Protein AF-A0AAX0WJH7-F1 (afdb_monomer_lite)

Structure (mmCIF, N/CA/C/O backbone):
data_AF-A0AAX0WJH7-F1
#
_entry.id   AF-A0AAX0WJH7-F1
#
loop_
_atom_site.group_PDB
_atom_site.id
_atom_site.type_symbol
_atom_site.label_atom_id
_atom_sit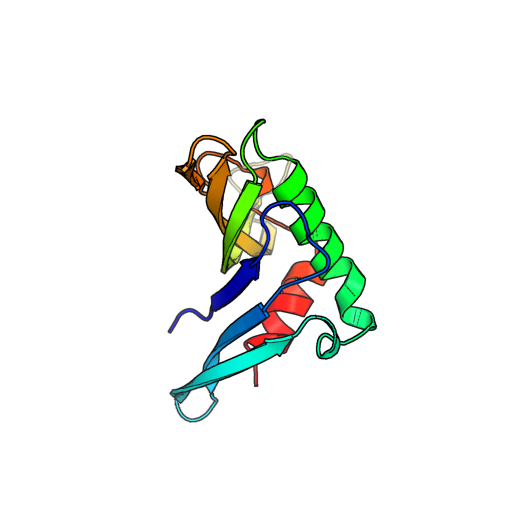e.label_alt_id
_atom_site.label_comp_id
_atom_site.label_asym_id
_atom_site.label_entity_id
_atom_site.label_seq_id
_atom_site.pdbx_PDB_ins_code
_atom_site.Cartn_x
_atom_site.Cartn_y
_atom_site.Cartn_z
_atom_site.occupancy
_atom_site.B_iso_or_equiv
_atom_site.auth_seq_id
_atom_site.auth_comp_id
_atom_site.auth_asym_id
_atom_site.auth_atom_id
_atom_site.pdbx_PDB_model_num
ATOM 1 N N . MET A 1 1 ? -6.486 1.282 -15.810 1.00 57.25 1 MET A N 1
ATOM 2 C CA . MET A 1 1 ? -6.584 1.964 -14.497 1.00 57.25 1 MET A CA 1
ATOM 3 C C . MET A 1 1 ? -5.352 1.580 -13.686 1.00 57.25 1 MET A C 1
ATOM 5 O O . MET A 1 1 ? -4.835 0.499 -13.937 1.00 57.25 1 MET A O 1
ATOM 9 N N . ASN A 1 2 ? -4.849 2.426 -12.784 1.00 83.19 2 ASN A N 1
ATOM 10 C CA . ASN A 1 2 ? -3.771 2.002 -11.881 1.00 83.19 2 ASN A CA 1
ATOM 11 C C . ASN A 1 2 ? -4.403 1.169 -10.764 1.00 83.19 2 ASN A C 1
ATOM 13 O O . ASN A 1 2 ? -5.367 1.628 -10.154 1.00 83.19 2 ASN A O 1
ATOM 17 N N . ALA A 1 3 ? -3.921 -0.057 -10.563 1.00 95.06 3 ALA A N 1
ATOM 18 C CA . ALA A 1 3 ? -4.362 -0.877 -9.446 1.00 95.06 3 ALA A CA 1
ATOM 19 C C . ALA A 1 3 ? -3.849 -0.303 -8.119 1.00 95.06 3 ALA A C 1
ATOM 21 O O . ALA A 1 3 ? -2.847 0.414 -8.092 1.00 95.06 3 ALA A O 1
ATOM 22 N N . GLU A 1 4 ? -4.531 -0.635 -7.032 1.00 96.75 4 GLU A N 1
ATOM 23 C CA . GLU A 1 4 ? -4.253 -0.114 -5.700 1.00 96.75 4 GLU A CA 1
ATOM 24 C C . GLU A 1 4 ? -4.589 -1.168 -4.644 1.00 96.75 4 GLU A C 1
ATOM 26 O O . GLU A 1 4 ? -5.567 -1.910 -4.770 1.00 96.75 4 GLU A O 1
ATOM 31 N N . ILE A 1 5 ? -3.795 -1.212 -3.578 1.00 97.25 5 ILE A N 1
ATOM 32 C CA . ILE A 1 5 ? -4.132 -1.949 -2.362 1.00 97.25 5 ILE A CA 1
ATOM 33 C C . ILE A 1 5 ? -4.335 -0.944 -1.236 1.00 97.25 5 ILE A C 1
ATOM 35 O O . ILE A 1 5 ? -3.469 -0.125 -0.955 1.00 97.25 5 ILE A O 1
ATOM 39 N N . GLN A 1 6 ? -5.470 -1.038 -0.560 1.00 97.50 6 GLN A N 1
ATOM 40 C CA . GLN A 1 6 ? -5.811 -0.217 0.591 1.00 97.50 6 GLN A CA 1
ATOM 41 C C . GLN A 1 6 ? -5.719 -1.063 1.858 1.00 97.50 6 GLN A C 1
ATOM 43 O O . GLN A 1 6 ? -6.401 -2.081 1.956 1.00 97.50 6 GLN A O 1
ATOM 48 N N . ILE A 1 7 ? -4.922 -0.643 2.838 1.00 96.56 7 ILE A N 1
ATOM 49 C CA . ILE A 1 7 ? -4.817 -1.314 4.140 1.00 96.56 7 ILE A CA 1
ATOM 50 C C . ILE A 1 7 ? -5.353 -0.375 5.212 1.00 96.56 7 ILE A C 1
ATOM 52 O O . ILE A 1 7 ? -4.872 0.745 5.360 1.00 96.56 7 ILE A O 1
ATOM 56 N N . GLN A 1 8 ? -6.349 -0.836 5.960 1.00 96.81 8 GLN A N 1
ATOM 57 C CA . GLN A 1 8 ? -6.940 -0.095 7.067 1.00 96.81 8 GLN A CA 1
ATOM 58 C C . GLN A 1 8 ? -6.566 -0.742 8.397 1.00 96.81 8 GLN A C 1
ATOM 60 O O . GLN A 1 8 ? -6.837 -1.928 8.598 1.00 96.81 8 GLN A O 1
ATOM 65 N N . PHE A 1 9 ? -6.030 0.060 9.316 1.00 95.31 9 PHE A N 1
ATOM 66 C CA . PHE A 1 9 ? -5.728 -0.348 10.686 1.00 95.31 9 PHE A CA 1
ATOM 67 C C . PHE A 1 9 ? -6.806 0.215 11.628 1.00 95.31 9 PHE A C 1
ATOM 69 O O . PHE A 1 9 ? -6.792 1.411 11.929 1.00 95.31 9 PHE A O 1
ATOM 76 N N . PRO A 1 10 ? -7.775 -0.601 12.095 1.00 94.50 10 PRO A N 1
ATOM 77 C CA . PRO A 1 10 ? -8.841 -0.137 12.986 1.00 94.50 10 PRO A CA 1
ATOM 78 C C . PRO A 1 10 ? -8.309 0.361 14.335 1.00 94.50 10 PRO A C 1
ATOM 80 O O . PRO A 1 10 ? -8.944 1.201 14.975 1.00 94.50 10 PRO A O 1
ATOM 83 N N . ARG A 1 11 ? -7.146 -0.143 14.758 1.00 92.75 11 ARG A N 1
ATOM 84 C CA . ARG A 1 11 ? -6.413 0.302 15.940 1.00 92.75 11 ARG A CA 1
ATOM 85 C C . ARG A 1 11 ? -4.998 0.712 15.515 1.00 92.75 11 ARG A C 1
ATOM 87 O O . ARG A 1 11 ? -4.147 -0.153 15.324 1.00 92.75 11 ARG A O 1
ATOM 94 N N . PRO A 1 12 ? -4.743 2.014 15.317 1.00 90.12 12 PRO A N 1
ATOM 95 C CA . PRO A 1 12 ? -3.426 2.515 14.930 1.00 90.12 12 PRO A CA 1
ATOM 96 C C . PRO A 1 12 ? -2.336 2.050 15.906 1.00 90.12 12 PRO A C 1
ATOM 98 O O . PRO A 1 12 ? -2.493 2.188 17.118 1.00 90.12 12 PRO 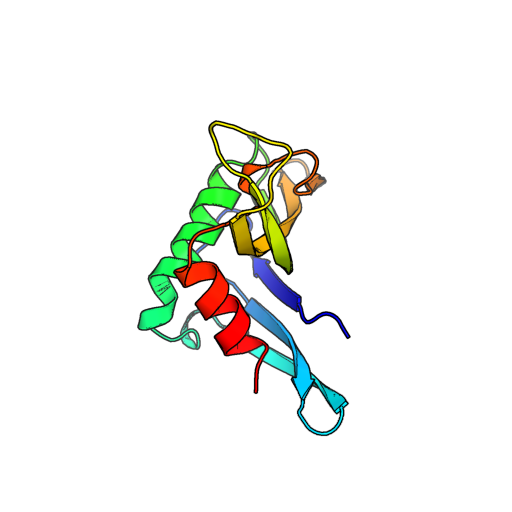A O 1
ATOM 101 N N . GLY A 1 13 ? -1.250 1.484 15.376 1.00 85.88 13 GLY A N 1
ATOM 102 C CA . GLY A 1 13 ? -0.171 0.863 16.155 1.00 85.88 13 GLY A CA 1
ATOM 103 C C . GLY A 1 13 ? -0.373 -0.626 16.480 1.00 85.88 13 GLY A C 1
ATOM 104 O O . GLY A 1 13 ? 0.589 -1.296 16.855 1.00 85.88 13 GLY A O 1
ATOM 105 N N . GLU A 1 14 ? -1.574 -1.182 16.281 1.00 90.19 14 GLU A N 1
ATOM 106 C CA . GLU A 1 14 ? -1.835 -2.626 16.352 1.00 90.19 14 GLU A CA 1
ATOM 107 C C . GLU A 1 14 ? -1.816 -3.245 14.946 1.00 90.19 14 GLU A C 1
ATOM 109 O O . GLU A 1 14 ? -2.844 -3.473 14.316 1.00 90.19 14 GLU A O 1
ATOM 114 N N . TRP A 1 15 ? -0.616 -3.556 14.456 1.00 87.88 15 TRP A N 1
ATOM 115 C CA . TRP A 1 15 ? -0.385 -4.063 13.093 1.00 87.88 15 TRP A CA 1
ATOM 116 C C . TRP A 1 15 ? -0.927 -5.469 12.816 1.00 87.88 15 TRP A C 1
ATOM 118 O O . TRP A 1 15 ? -0.962 -5.899 11.666 1.00 87.88 15 TRP A O 1
ATOM 128 N N . GLY A 1 16 ? -1.308 -6.198 13.868 1.00 86.19 16 GLY A N 1
ATOM 129 C CA . GLY A 1 16 ? -1.928 -7.513 13.745 1.00 86.19 16 GLY A CA 1
ATOM 130 C C . GLY A 1 16 ? -3.335 -7.422 13.160 1.00 86.19 16 GLY A C 1
ATOM 131 O O . GLY A 1 16 ? -3.681 -8.203 12.293 1.00 86.19 16 GLY A O 1
ATOM 132 N N . GLU A 1 17 ? -4.137 -6.436 13.552 1.00 91.06 17 GLU A N 1
ATOM 133 C CA . GLU A 1 17 ? -5.510 -6.317 13.059 1.00 91.06 17 GLU A CA 1
ATOM 134 C C . GLU A 1 17 ? -5.559 -5.340 11.877 1.00 91.06 17 GLU A C 1
ATOM 136 O O . GLU A 1 17 ? -5.297 -4.150 12.039 1.00 91.06 17 GLU A O 1
ATOM 141 N N . PHE A 1 18 ? -5.931 -5.816 10.686 1.00 93.56 18 PHE A N 1
ATOM 142 C CA . PHE A 1 18 ? -6.157 -4.947 9.530 1.00 93.56 18 PHE A CA 1
ATOM 143 C C . PHE A 1 18 ? -7.197 -5.503 8.559 1.00 93.56 18 PHE A C 1
ATOM 145 O O . PHE A 1 18 ? -7.583 -6.674 8.598 1.00 93.56 18 PHE A O 1
ATOM 152 N N . THR A 1 19 ? -7.649 -4.638 7.654 1.00 96.00 19 THR A N 1
ATOM 153 C CA . THR A 1 19 ? -8.379 -5.046 6.454 1.00 96.00 19 THR A CA 1
ATOM 154 C C . THR A 1 19 ? -7.650 -4.579 5.207 1.00 96.00 19 THR A C 1
ATOM 156 O O . THR A 1 19 ? -7.324 -3.401 5.091 1.00 96.00 19 THR A O 1
ATOM 159 N N . LEU A 1 20 ? -7.446 -5.495 4.267 1.00 96.88 20 LEU A N 1
ATOM 160 C CA . LEU A 1 20 ? -6.897 -5.229 2.948 1.00 96.88 20 LEU A CA 1
ATOM 161 C C . LEU A 1 20 ? -8.038 -5.157 1.929 1.00 96.88 20 LEU A C 1
ATOM 163 O O . LEU A 1 20 ? -8.919 -6.012 1.910 1.00 96.88 20 LEU A O 1
ATOM 167 N N . THR A 1 21 ? -8.043 -4.135 1.081 1.00 97.88 21 THR A N 1
ATOM 168 C CA . THR A 1 21 ? -8.942 -4.025 -0.075 1.00 97.88 21 THR A CA 1
ATOM 169 C C . THR A 1 21 ? -8.106 -3.863 -1.334 1.00 97.88 21 THR A C 1
ATOM 171 O O . THR A 1 21 ? -7.350 -2.905 -1.446 1.00 97.88 21 THR A O 1
ATOM 174 N N . ALA A 1 22 ? -8.233 -4.796 -2.270 1.00 97.19 22 ALA A N 1
ATOM 175 C CA . ALA A 1 22 ? -7.575 -4.731 -3.565 1.00 97.19 22 ALA A CA 1
ATOM 176 C C . ALA A 1 22 ? -8.535 -4.128 -4.590 1.00 97.19 22 ALA A C 1
ATOM 178 O O . ALA A 1 22 ? -9.661 -4.603 -4.741 1.00 97.19 22 ALA A O 1
ATOM 179 N N . VAL A 1 23 ? -8.083 -3.094 -5.293 1.00 97.12 23 VAL A N 1
ATOM 180 C CA . VAL A 1 23 ? -8.814 -2.434 -6.373 1.00 97.12 23 VAL A CA 1
ATOM 181 C C . VAL A 1 23 ? -8.003 -2.593 -7.650 1.00 97.12 23 VAL A C 1
ATOM 183 O O . VAL A 1 23 ? -6.883 -2.097 -7.755 1.00 97.12 23 VAL A O 1
ATOM 186 N N . TYR A 1 24 ? -8.551 -3.298 -8.632 1.00 96.12 24 TYR A N 1
ATOM 187 C CA . TYR A 1 24 ? -7.857 -3.582 -9.889 1.00 96.12 24 TYR A CA 1
ATOM 188 C C . TYR A 1 24 ? -8.843 -3.701 -11.048 1.00 96.12 24 TYR A C 1
ATOM 190 O O . TYR A 1 24 ? -10.055 -3.604 -10.866 1.00 96.12 24 TYR A O 1
ATOM 198 N N . GLN A 1 25 ? -8.319 -3.849 -12.258 1.00 94.06 25 GLN A N 1
ATOM 199 C CA . GLN A 1 25 ? -9.104 -4.054 -13.467 1.00 94.06 25 GLN A CA 1
ATOM 200 C C . GLN A 1 25 ? -8.891 -5.499 -13.928 1.00 94.06 25 GLN A C 1
ATOM 202 O O . GLN A 1 25 ? -7.739 -5.906 -14.057 1.00 94.06 25 GLN A O 1
ATOM 207 N N . ASP A 1 26 ? -9.965 -6.263 -14.129 1.00 92.94 26 ASP A N 1
ATOM 208 C CA . ASP A 1 26 ? -9.865 -7.638 -14.635 1.00 92.94 26 ASP A CA 1
ATOM 209 C C . ASP A 1 26 ? -9.571 -7.682 -16.146 1.00 92.94 26 ASP A C 1
ATOM 211 O O . ASP A 1 26 ? -9.520 -6.646 -16.820 1.00 92.94 26 ASP A O 1
ATOM 215 N N . GLU A 1 27 ? -9.368 -8.888 -16.686 1.00 90.56 27 GLU A N 1
ATOM 216 C CA . GLU A 1 27 ? -9.063 -9.112 -18.108 1.00 90.56 27 GLU A CA 1
ATOM 217 C C . GLU A 1 27 ? -10.131 -8.547 -19.065 1.00 90.56 27 GLU A C 1
ATOM 219 O O . GLU A 1 27 ? -9.814 -8.153 -20.189 1.00 90.56 27 GLU A O 1
ATOM 224 N N . GLU A 1 28 ? -11.390 -8.470 -18.625 1.00 92.31 28 GLU A N 1
ATOM 225 C CA . GLU A 1 28 ? -12.505 -7.904 -19.397 1.00 92.31 28 GLU A CA 1
ATOM 226 C C . GLU A 1 28 ? -12.589 -6.374 -19.280 1.00 92.31 28 GLU A C 1
ATOM 228 O O . GLU A 1 28 ? -13.363 -5.716 -19.982 1.00 92.31 28 GLU A O 1
ATOM 233 N N . GLY A 1 29 ? -11.759 -5.782 -18.425 1.00 90.75 29 GLY A N 1
ATOM 234 C CA . GLY A 1 29 ? -11.666 -4.351 -18.239 1.00 90.75 29 GLY A CA 1
ATOM 235 C C . GLY A 1 29 ? -12.579 -3.797 -17.143 1.00 90.75 29 GLY A C 1
ATOM 236 O O . GLY A 1 29 ? -12.672 -2.571 -17.034 1.00 90.75 29 GLY A O 1
ATOM 237 N N . TYR A 1 30 ? -13.225 -4.636 -16.330 1.00 93.19 30 TYR A N 1
ATOM 238 C CA . TYR A 1 30 ? -14.083 -4.199 -15.230 1.00 93.19 30 TYR A CA 1
ATOM 239 C C . TYR A 1 30 ? -13.284 -3.943 -13.956 1.00 93.19 30 TYR A C 1
ATOM 241 O O . TYR A 1 30 ? -12.374 -4.690 -13.603 1.00 93.19 30 TYR A O 1
ATOM 249 N N . THR A 1 31 ? -13.654 -2.892 -13.221 1.00 95.25 31 THR A N 1
ATOM 250 C CA . THR A 1 31 ? -13.095 -2.650 -11.889 1.00 95.25 31 THR A CA 1
ATOM 251 C C . THR A 1 31 ? -13.593 -3.713 -10.913 1.00 95.25 31 THR A C 1
ATOM 253 O O . THR A 1 31 ? -14.798 -3.855 -10.692 1.00 95.25 31 THR A O 1
ATOM 256 N N . ARG A 1 32 ? -12.654 -4.424 -10.297 1.00 96.44 32 ARG A N 1
ATOM 257 C CA . ARG A 1 32 ? -12.868 -5.377 -9.213 1.00 96.44 32 ARG A CA 1
ATOM 258 C C . ARG A 1 32 ? -12.458 -4.773 -7.881 1.00 96.44 32 ARG A C 1
ATOM 260 O O . ARG A 1 32 ? -11.552 -3.944 -7.814 1.00 96.44 32 ARG A O 1
ATOM 267 N N . ILE A 1 33 ? -13.169 -5.192 -6.839 1.00 97.06 33 ILE A N 1
ATOM 268 C CA . ILE A 1 33 ? -12.905 -4.824 -5.452 1.00 97.06 33 ILE A CA 1
ATOM 269 C C . ILE A 1 33 ? -12.998 -6.104 -4.629 1.00 97.06 33 ILE A C 1
ATOM 271 O O . ILE A 1 33 ? -14.099 -6.612 -4.416 1.00 97.06 33 ILE A O 1
ATOM 275 N N . ASP A 1 34 ? -11.854 -6.591 -4.163 1.00 97.19 34 ASP A N 1
ATOM 276 C CA . ASP A 1 34 ? -11.767 -7.746 -3.269 1.00 97.19 34 ASP A CA 1
ATOM 277 C C . ASP A 1 34 ? -11.324 -7.283 -1.879 1.00 97.19 34 ASP A C 1
ATOM 279 O O . ASP A 1 34 ? -10.521 -6.357 -1.754 1.00 97.19 34 ASP A O 1
ATOM 283 N N . ARG A 1 35 ? -11.850 -7.905 -0.820 1.00 97.00 35 ARG A N 1
ATOM 284 C CA . ARG A 1 35 ? -11.580 -7.518 0.571 1.00 97.00 35 ARG A CA 1
ATOM 285 C C . ARG A 1 35 ? -11.150 -8.734 1.382 1.00 97.00 35 ARG A C 1
ATOM 287 O O . ARG A 1 35 ? -11.791 -9.773 1.290 1.00 97.00 35 ARG A O 1
ATOM 294 N N . TYR A 1 36 ? -10.101 -8.560 2.179 1.00 95.31 36 TYR A N 1
ATOM 295 C CA . TYR A 1 36 ? -9.447 -9.607 2.956 1.00 95.31 36 TYR A CA 1
ATOM 296 C C . TYR A 1 36 ? -9.170 -9.109 4.375 1.00 95.31 36 TYR A C 1
ATOM 298 O O . TYR A 1 36 ? -8.719 -7.981 4.584 1.00 95.31 36 TYR A O 1
ATOM 306 N N . THR A 1 37 ? -9.425 -9.952 5.359 1.00 93.69 37 THR A N 1
ATOM 307 C CA . THR A 1 37 ? -8.945 -9.813 6.736 1.00 93.69 37 THR A CA 1
ATOM 308 C C . THR A 1 37 ? -7.525 -10.369 6.863 1.00 93.69 37 THR A C 1
ATOM 310 O O . THR A 1 37 ? -7.042 -11.054 5.961 1.00 93.69 37 THR A O 1
ATOM 313 N N . GLN A 1 38 ? -6.844 -10.091 7.980 1.00 87.75 38 GLN A N 1
ATOM 314 C CA . GLN A 1 38 ? -5.507 -10.636 8.261 1.00 87.75 38 GLN A CA 1
ATOM 315 C C . GLN A 1 38 ? -5.448 -12.166 8.086 1.00 87.75 38 GLN A C 1
ATOM 317 O O . GLN A 1 38 ? -4.513 -12.672 7.469 1.00 87.75 38 GLN A O 1
ATOM 322 N N . ASP A 1 39 ? -6.452 -12.887 8.591 1.00 90.75 39 ASP A N 1
ATOM 323 C CA . ASP A 1 39 ? -6.513 -14.355 8.550 1.00 90.75 39 ASP A CA 1
ATOM 324 C C . ASP A 1 39 ? -6.702 -14.916 7.129 1.00 90.75 39 ASP A C 1
ATOM 326 O O . ASP A 1 39 ? -6.458 -16.097 6.882 1.00 90.75 39 ASP A O 1
ATOM 330 N N . GLU A 1 40 ? -7.135 -14.077 6.185 1.00 93.12 40 GLU A N 1
ATOM 331 C CA . GLU A 1 40 ? -7.328 -14.435 4.776 1.00 93.12 40 GLU A CA 1
ATOM 332 C C . GLU A 1 40 ? -6.079 -14.164 3.925 1.00 93.12 40 GLU A C 1
ATOM 334 O O . GLU A 1 40 ? -6.047 -14.530 2.748 1.00 93.12 40 GLU A O 1
ATOM 339 N N . ILE A 1 41 ? -5.038 -13.548 4.499 1.00 90.31 41 ILE A N 1
ATOM 340 C CA . ILE A 1 41 ? -3.766 -13.333 3.809 1.00 90.31 41 ILE A CA 1
ATOM 341 C C . ILE A 1 41 ? -2.973 -14.650 3.787 1.00 90.31 41 ILE A C 1
ATOM 343 O O . ILE A 1 41 ? -2.725 -15.236 4.844 1.00 90.31 41 ILE A O 1
ATOM 347 N N . PRO A 1 42 ? -2.539 -15.132 2.607 1.00 88.56 42 PRO A N 1
ATOM 348 C CA . PRO A 1 42 ? -1.772 -16.369 2.510 1.00 88.56 42 PRO A CA 1
ATOM 349 C C . PRO A 1 42 ? -0.484 -16.340 3.351 1.00 88.56 42 PRO A C 1
ATOM 351 O O . PRO A 1 42 ? 0.206 -15.327 3.436 1.00 88.56 42 PRO A O 1
ATOM 354 N N . ALA A 1 43 ? -0.127 -17.465 3.976 1.00 85.94 43 ALA A N 1
ATOM 355 C CA . ALA A 1 43 ? 1.008 -17.517 4.905 1.00 85.94 43 ALA A CA 1
ATOM 356 C C . ALA A 1 43 ? 2.360 -17.184 4.241 1.00 85.94 43 ALA A C 1
ATOM 358 O O . ALA A 1 43 ? 3.238 -16.595 4.875 1.00 85.94 43 ALA A O 1
ATOM 359 N N . ASP A 1 44 ? 2.521 -17.521 2.964 1.00 85.94 44 ASP A N 1
ATOM 360 C CA . ASP A 1 44 ? 3.678 -17.183 2.128 1.00 85.94 44 ASP A CA 1
ATOM 361 C C . ASP A 1 44 ? 3.791 -15.678 1.832 1.00 85.94 44 ASP A C 1
ATOM 363 O O . ASP A 1 44 ? 4.871 -15.202 1.497 1.00 85.94 44 ASP A O 1
ATOM 367 N N . GLN A 1 45 ? 2.711 -14.923 2.033 1.00 82.31 45 GLN A N 1
ATOM 368 C CA . GLN A 1 45 ? 2.644 -13.471 1.868 1.00 82.31 45 GLN A CA 1
ATOM 369 C C . GLN A 1 45 ? 2.966 -12.703 3.168 1.00 82.31 45 GLN A C 1
ATOM 371 O O . GLN A 1 45 ? 3.068 -11.475 3.166 1.00 82.31 45 GLN A O 1
ATOM 376 N N . THR A 1 46 ? 3.197 -13.409 4.283 1.00 80.38 46 THR A N 1
ATOM 377 C CA . THR A 1 46 ? 3.563 -12.808 5.582 1.00 80.38 46 THR A CA 1
ATOM 378 C C . THR A 1 46 ? 4.828 -11.935 5.529 1.00 80.38 46 THR A C 1
ATOM 380 O O . THR A 1 46 ? 4.799 -10.846 6.106 1.00 80.38 46 THR A O 1
ATOM 383 N N . PRO A 1 47 ? 5.931 -12.335 4.853 1.00 81.94 47 PRO A N 1
ATOM 384 C CA . PRO A 1 47 ? 7.140 -11.508 4.783 1.00 81.94 47 PRO A CA 1
ATOM 385 C C . PRO A 1 47 ? 6.900 -10.140 4.134 1.00 81.94 47 PRO A C 1
ATOM 387 O O . PRO A 1 47 ? 7.413 -9.131 4.610 1.00 81.94 47 PRO A O 1
ATOM 390 N N . ALA A 1 48 ? 6.056 -10.082 3.101 1.00 85.94 48 ALA A N 1
ATOM 391 C CA . ALA A 1 48 ? 5.703 -8.825 2.449 1.00 85.94 48 ALA A CA 1
ATOM 392 C C . ALA A 1 48 ? 4.943 -7.883 3.395 1.00 85.94 48 ALA A C 1
ATOM 394 O O . ALA A 1 48 ? 5.235 -6.690 3.459 1.00 85.94 48 ALA A O 1
ATOM 395 N N . MET A 1 49 ? 4.022 -8.425 4.201 1.00 85.75 49 MET A N 1
ATOM 396 C CA . MET A 1 49 ? 3.331 -7.642 5.229 1.00 85.75 49 MET A CA 1
ATOM 397 C C . MET A 1 49 ? 4.302 -7.124 6.301 1.00 85.75 49 MET A C 1
ATOM 399 O O . MET A 1 49 ? 4.162 -5.995 6.764 1.00 85.75 49 MET A O 1
ATOM 403 N N . GLN A 1 50 ? 5.327 -7.903 6.665 1.00 85.50 50 GLN A N 1
ATOM 404 C CA . GLN A 1 50 ? 6.367 -7.443 7.591 1.00 85.50 50 GLN A CA 1
ATOM 405 C C . GLN A 1 50 ? 7.169 -6.264 7.030 1.00 85.50 50 GLN A C 1
ATOM 407 O O . GLN A 1 50 ? 7.453 -5.334 7.783 1.00 85.50 50 GLN A O 1
ATOM 412 N N . ALA A 1 51 ? 7.497 -6.265 5.733 1.00 86.25 51 ALA A N 1
ATOM 413 C CA . ALA A 1 51 ? 8.188 -5.147 5.089 1.00 86.25 51 ALA A CA 1
ATOM 414 C C . ALA A 1 51 ? 7.347 -3.859 5.127 1.00 86.25 51 ALA A C 1
ATOM 416 O O . ALA A 1 51 ? 7.857 -2.798 5.488 1.00 86.25 51 ALA A O 1
ATOM 417 N N . VAL A 1 52 ? 6.040 -3.964 4.852 1.00 86.00 52 VAL A N 1
ATOM 418 C CA . VAL A 1 52 ? 5.102 -2.837 4.986 1.00 86.00 52 VAL A CA 1
ATOM 419 C C . VAL A 1 52 ? 5.075 -2.331 6.428 1.00 86.00 52 VAL A C 1
ATOM 421 O O . VAL A 1 52 ? 5.274 -1.143 6.663 1.00 86.00 52 VAL A O 1
ATOM 424 N N . VAL A 1 53 ? 4.896 -3.216 7.414 1.00 87.12 53 VAL A N 1
ATOM 425 C CA . VAL A 1 53 ? 4.876 -2.829 8.835 1.00 87.12 53 VAL A CA 1
ATOM 426 C C . VAL A 1 53 ? 6.192 -2.177 9.263 1.00 87.12 53 VAL A C 1
ATOM 428 O O . VAL A 1 53 ? 6.163 -1.185 9.985 1.00 87.12 53 VAL A O 1
ATOM 431 N N . ALA A 1 54 ? 7.340 -2.674 8.799 1.00 88.81 54 ALA A N 1
ATOM 432 C CA . ALA A 1 54 ? 8.639 -2.081 9.101 1.00 88.81 54 ALA A CA 1
ATOM 433 C C . ALA A 1 54 ? 8.749 -0.636 8.587 1.00 88.81 54 ALA A C 1
ATOM 435 O O . ALA A 1 54 ? 9.209 0.233 9.329 1.00 88.81 54 ALA A O 1
ATOM 436 N N . ALA A 1 55 ? 8.267 -0.363 7.368 1.00 88.25 55 ALA A N 1
ATOM 437 C CA . ALA A 1 55 ? 8.197 0.996 6.835 1.00 88.25 55 ALA A CA 1
ATOM 438 C C . ALA A 1 55 ? 7.272 1.888 7.686 1.00 88.25 55 ALA A C 1
ATOM 440 O O . ALA A 1 55 ? 7.644 3.006 8.035 1.00 88.25 55 ALA A O 1
ATOM 441 N N . LEU A 1 56 ? 6.102 1.381 8.097 1.00 89.88 56 LEU A N 1
ATOM 442 C CA . LEU A 1 56 ? 5.145 2.134 8.921 1.00 89.88 56 LEU A CA 1
ATOM 443 C C . LEU A 1 56 ? 5.660 2.420 10.339 1.00 89.88 56 LEU A C 1
ATOM 445 O O . LEU A 1 56 ? 5.411 3.501 10.865 1.00 89.88 56 LEU A O 1
ATOM 449 N N . VAL A 1 57 ? 6.401 1.495 10.956 1.00 86.25 57 VAL A N 1
ATOM 450 C CA . VAL A 1 57 ? 7.042 1.705 12.270 1.00 86.25 57 VAL A CA 1
ATOM 451 C C . VAL A 1 57 ? 8.134 2.781 12.201 1.00 86.25 57 VAL A C 1
ATOM 453 O O . VAL A 1 57 ? 8.408 3.434 13.204 1.00 86.25 57 VAL A O 1
ATOM 456 N N . GLY A 1 58 ? 8.724 3.007 11.023 1.00 82.25 58 GLY A N 1
ATOM 457 C CA . GLY A 1 58 ? 9.672 4.094 10.769 1.00 82.25 58 GLY A CA 1
ATOM 458 C C . GLY A 1 58 ? 9.051 5.497 10.727 1.00 82.25 58 GLY A C 1
ATOM 459 O O . GLY A 1 58 ? 9.795 6.476 10.653 1.00 82.25 58 GLY A O 1
ATOM 460 N N . LEU A 1 59 ? 7.716 5.625 10.796 1.00 84.81 59 LEU A N 1
ATOM 461 C CA . LEU A 1 59 ? 7.042 6.922 10.895 1.00 84.81 59 LEU A CA 1
ATOM 462 C C . LEU A 1 59 ? 7.599 7.744 12.064 1.00 84.81 59 LEU A C 1
ATOM 464 O O . LEU A 1 59 ? 7.839 7.235 13.157 1.00 84.81 59 LEU A O 1
ATOM 468 N N . ALA A 1 60 ? 7.755 9.053 11.850 1.00 78.88 60 ALA A N 1
ATOM 469 C CA . ALA A 1 60 ? 8.189 9.956 12.910 1.00 78.88 60 ALA A CA 1
ATOM 470 C C . ALA A 1 60 ? 7.249 9.849 14.123 1.00 78.88 60 ALA A C 1
ATOM 472 O O . ALA A 1 60 ? 6.033 9.995 13.987 1.00 78.88 60 ALA A O 1
ATOM 473 N N . GLU A 1 61 ? 7.791 9.648 15.323 1.00 80.00 61 GLU A N 1
ATOM 474 C CA . GLU A 1 61 ? 6.978 9.680 16.539 1.00 80.00 61 GLU A CA 1
ATOM 475 C C . GLU A 1 61 ? 6.275 11.049 16.676 1.00 80.00 61 GLU A C 1
ATOM 477 O O . GLU A 1 61 ? 6.874 12.088 16.364 1.00 80.00 61 GLU A O 1
ATOM 482 N N . PRO A 1 62 ? 5.007 11.107 17.131 1.00 89.06 62 PRO A N 1
ATOM 483 C CA . PRO A 1 62 ? 4.166 10.024 17.659 1.00 89.06 62 PRO A CA 1
ATOM 484 C C . PRO A 1 62 ? 3.122 9.488 16.647 1.00 89.06 62 PRO A C 1
ATOM 486 O O . PRO A 1 62 ? 1.991 9.188 17.031 1.00 89.06 62 PRO A O 1
ATOM 489 N N . TRP A 1 63 ? 3.429 9.448 15.348 1.00 94.56 63 TRP A N 1
ATOM 490 C CA . TRP A 1 63 ? 2.445 9.116 14.309 1.00 94.56 63 TRP A CA 1
ATOM 491 C C . TRP A 1 63 ? 2.270 7.602 14.115 1.00 94.56 63 TRP A C 1
ATOM 493 O O . TRP A 1 63 ? 3.246 6.869 14.019 1.00 94.56 63 TRP A O 1
ATOM 503 N N . GLN A 1 64 ? 1.017 7.145 14.020 1.00 94.75 64 GLN A N 1
ATOM 504 C CA . GLN A 1 64 ? 0.633 5.747 13.782 1.00 94.75 64 GLN A CA 1
ATOM 505 C C . GLN A 1 64 ? -0.300 5.658 12.574 1.00 94.75 64 GLN A C 1
ATOM 507 O O . GLN A 1 64 ? -1.300 6.376 12.518 1.00 94.75 64 GLN A O 1
ATOM 512 N N . ALA A 1 65 ? 0.003 4.791 11.607 1.00 95.81 65 ALA A N 1
ATOM 513 C CA . ALA A 1 65 ? -0.806 4.656 10.398 1.00 95.81 65 ALA A CA 1
ATOM 514 C C . ALA A 1 65 ? -2.235 4.175 10.712 1.00 95.81 65 ALA A C 1
ATOM 516 O O . ALA A 1 65 ? -2.439 3.226 11.468 1.00 95.81 65 ALA A O 1
ATOM 517 N N . SER A 1 66 ? -3.224 4.838 10.115 1.00 96.00 66 SER A N 1
ATOM 518 C CA . SER A 1 66 ? -4.643 4.461 10.152 1.00 96.00 66 SER A CA 1
ATOM 519 C C . SER A 1 66 ? -5.105 3.875 8.819 1.00 96.00 66 SER A C 1
ATOM 521 O O . SER A 1 66 ? -5.943 2.972 8.793 1.00 96.00 66 SER A O 1
ATOM 523 N N . GLN A 1 67 ? -4.552 4.376 7.714 1.00 97.31 67 GLN A N 1
ATOM 524 C CA . GLN A 1 67 ? -4.889 3.967 6.359 1.00 97.31 67 GLN A CA 1
ATOM 525 C C . GLN A 1 67 ? -3.649 4.071 5.470 1.00 97.31 67 GLN A C 1
ATOM 527 O O . GLN A 1 67 ? -2.922 5.061 5.518 1.00 97.31 67 GLN A O 1
ATOM 532 N N . VAL A 1 68 ? -3.429 3.055 4.643 1.00 97.62 68 VAL A N 1
ATOM 533 C CA . VAL A 1 68 ? -2.344 2.995 3.663 1.00 97.62 68 VAL A CA 1
ATOM 534 C C . VAL A 1 68 ? -2.944 2.741 2.289 1.00 97.62 68 VAL A C 1
ATOM 536 O O . VAL A 1 68 ? -3.850 1.916 2.157 1.00 97.62 68 VAL A O 1
ATOM 539 N N . TRP A 1 69 ? -2.428 3.432 1.280 1.00 98.00 69 TRP A N 1
ATOM 540 C CA . TRP A 1 69 ? -2.667 3.159 -0.130 1.00 98.00 69 TRP A CA 1
ATOM 541 C C . TRP A 1 69 ? -1.336 2.768 -0.756 1.00 98.00 69 TRP A C 1
ATOM 543 O O . TRP A 1 69 ? -0.392 3.553 -0.775 1.00 98.00 69 TRP A O 1
ATOM 553 N N . ALA A 1 70 ? -1.254 1.533 -1.225 1.00 97.12 70 ALA A N 1
ATOM 554 C CA . ALA A 1 70 ? -0.113 1.013 -1.946 1.00 97.12 70 ALA A CA 1
ATOM 555 C C . ALA A 1 70 ? -0.410 1.044 -3.443 1.00 97.12 70 ALA A C 1
ATOM 557 O O . ALA A 1 70 ? -1.500 0.654 -3.874 1.00 97.12 70 ALA A O 1
ATOM 558 N N . HIS A 1 71 ? 0.571 1.456 -4.236 1.00 95.88 71 HIS A N 1
ATOM 559 C CA . HIS A 1 71 ? 0.492 1.452 -5.690 1.00 95.88 71 HIS A CA 1
ATOM 560 C C . HIS A 1 71 ? 1.820 1.011 -6.310 1.00 95.88 71 HIS A C 1
ATOM 562 O O . HIS A 1 71 ? 2.899 1.285 -5.782 1.00 95.88 71 HIS A O 1
ATOM 568 N N . LEU A 1 72 ? 1.744 0.331 -7.455 1.00 95.06 72 LEU A N 1
ATOM 569 C CA . LEU A 1 72 ? 2.932 -0.088 -8.193 1.00 95.06 72 LEU A CA 1
ATOM 570 C C . LEU A 1 72 ? 3.540 1.105 -8.938 1.00 95.06 72 LEU A C 1
ATOM 572 O O . LEU A 1 72 ? 2.831 1.860 -9.610 1.00 95.06 72 LEU A O 1
ATOM 576 N N . MET A 1 73 ? 4.858 1.243 -8.871 1.00 93.75 73 MET A N 1
ATOM 577 C CA . MET A 1 73 ? 5.628 2.141 -9.723 1.00 93.75 73 MET A CA 1
ATOM 578 C C . MET A 1 73 ? 6.782 1.388 -10.379 1.00 93.75 73 MET A C 1
ATOM 580 O O . MET A 1 73 ? 7.256 0.387 -9.857 1.00 93.75 73 MET A O 1
ATOM 584 N N . THR A 1 74 ? 7.247 1.878 -11.526 1.00 93.88 74 THR A N 1
ATOM 585 C CA . THR A 1 74 ? 8.416 1.312 -12.207 1.00 93.88 74 THR A CA 1
ATOM 586 C C . THR A 1 74 ? 9.536 2.345 -12.208 1.00 93.88 74 THR A C 1
ATOM 588 O O . THR A 1 74 ? 9.448 3.371 -12.890 1.00 93.88 74 THR A O 1
ATOM 591 N N . ALA A 1 75 ? 10.604 2.067 -11.467 1.00 92.25 75 ALA A N 1
ATOM 592 C CA . ALA A 1 75 ? 11.813 2.872 -11.454 1.00 92.25 75 ALA A CA 1
ATOM 593 C C . ALA A 1 75 ? 12.754 2.468 -12.596 1.00 92.25 75 ALA A C 1
ATOM 595 O O . ALA A 1 75 ? 12.874 1.296 -12.966 1.00 92.25 75 ALA A O 1
ATOM 596 N N . THR A 1 76 ? 13.451 3.454 -13.162 1.00 94.25 76 THR A N 1
ATOM 597 C CA . THR A 1 76 ? 14.570 3.200 -14.079 1.00 94.25 76 THR A CA 1
ATOM 598 C C . THR A 1 76 ? 15.832 3.003 -13.254 1.00 94.25 76 THR A C 1
ATOM 600 O O . THR A 1 76 ? 16.153 3.839 -12.413 1.00 94.25 76 THR A O 1
ATOM 603 N N . VAL A 1 77 ? 16.544 1.908 -13.500 1.00 92.94 77 VAL A N 1
ATOM 604 C CA . VAL A 1 77 ? 17.828 1.618 -12.858 1.00 92.94 77 VAL A CA 1
ATOM 605 C C . VAL A 1 77 ? 18.931 2.192 -13.736 1.00 92.94 77 VAL A C 1
ATOM 607 O O . VAL A 1 77 ? 18.967 1.910 -14.936 1.00 92.94 77 VAL A O 1
ATOM 610 N N . TYR A 1 78 ? 19.815 2.990 -13.147 1.00 92.94 78 TYR A N 1
ATOM 611 C CA . TYR A 1 78 ? 20.957 3.598 -13.826 1.00 92.94 78 TYR A CA 1
ATOM 612 C C . TYR A 1 78 ? 22.251 2.888 -13.448 1.00 92.94 78 TYR A C 1
ATOM 614 O O . TYR A 1 78 ? 22.334 2.253 -12.397 1.00 92.94 78 TYR A O 1
ATOM 622 N N . ASN A 1 79 ? 23.245 2.968 -14.329 1.00 92.19 79 ASN A N 1
ATOM 623 C CA . ASN A 1 79 ? 24.582 2.485 -14.026 1.00 92.19 79 ASN A CA 1
ATOM 624 C C . ASN A 1 79 ? 25.165 3.288 -12.849 1.00 92.19 79 ASN A C 1
ATOM 626 O O . ASN A 1 79 ? 25.082 4.515 -12.843 1.00 92.19 79 ASN A O 1
ATOM 630 N N . GLU A 1 80 ? 25.751 2.609 -11.862 1.00 89.75 80 GLU A N 1
ATOM 631 C CA . GLU A 1 80 ? 26.358 3.270 -10.698 1.00 89.75 80 GLU A CA 1
ATOM 632 C C . GLU A 1 80 ? 27.561 4.149 -11.085 1.00 89.75 80 GLU A C 1
ATOM 634 O O . GLU A 1 80 ? 27.756 5.215 -10.501 1.00 89.75 80 GLU A O 1
ATOM 639 N N . ASP A 1 81 ? 28.324 3.742 -12.105 1.00 94.69 81 ASP A N 1
ATOM 640 C CA . ASP A 1 81 ? 29.479 4.476 -12.635 1.00 94.69 81 ASP A CA 1
ATOM 641 C C . ASP A 1 81 ? 29.079 5.572 -13.645 1.00 94.69 81 ASP A C 1
ATOM 643 O O . ASP A 1 81 ? 29.852 6.500 -13.894 1.00 94.69 81 ASP A O 1
ATOM 647 N N . ASP A 1 82 ? 27.879 5.484 -14.233 1.00 92.81 82 ASP A N 1
ATOM 648 C CA . ASP A 1 82 ? 27.331 6.472 -15.171 1.00 92.81 82 ASP A CA 1
ATOM 649 C C . ASP A 1 82 ? 25.816 6.687 -14.955 1.00 92.81 82 ASP A C 1
ATOM 651 O O . ASP A 1 82 ? 24.988 6.004 -15.575 1.00 92.81 82 ASP A O 1
ATOM 655 N N . PRO A 1 83 ? 25.422 7.678 -14.129 1.00 89.12 83 PRO A N 1
ATOM 656 C CA . PRO A 1 83 ? 24.030 7.898 -13.740 1.00 89.12 83 PRO A CA 1
ATOM 657 C C . PRO A 1 83 ? 23.137 8.406 -14.883 1.00 89.12 83 PRO A C 1
ATOM 659 O O . PRO A 1 83 ? 21.938 8.588 -14.682 1.00 89.12 83 PRO A O 1
ATOM 662 N N . TYR A 1 84 ? 23.685 8.647 -16.079 1.00 92.94 84 TYR A N 1
ATOM 663 C CA . TYR A 1 84 ? 22.911 9.016 -17.267 1.00 92.94 84 TYR A CA 1
ATOM 664 C C . TYR A 1 84 ? 22.608 7.824 -18.181 1.00 92.94 84 TYR A C 1
ATOM 666 O O . TYR A 1 84 ? 21.795 7.954 -19.098 1.00 92.94 84 TYR A O 1
ATOM 674 N N . THR A 1 85 ? 23.213 6.660 -17.927 1.00 95.06 85 THR A N 1
ATOM 675 C CA . THR A 1 85 ? 23.002 5.447 -18.719 1.00 95.06 85 THR A CA 1
ATOM 676 C C . THR A 1 85 ? 22.017 4.511 -18.009 1.00 95.06 85 THR A C 1
ATOM 678 O O . THR A 1 85 ? 22.371 3.899 -16.998 1.00 95.06 85 THR A O 1
ATOM 681 N N . PRO A 1 86 ? 20.774 4.360 -18.510 1.00 94.38 86 PRO A N 1
ATOM 682 C CA . PRO A 1 86 ? 19.823 3.407 -17.952 1.00 94.38 86 PRO A CA 1
ATOM 683 C C . PRO A 1 86 ? 20.256 1.972 -18.278 1.00 94.38 86 PRO A C 1
ATOM 685 O O . PRO A 1 86 ? 20.529 1.639 -19.431 1.00 94.38 86 PRO A O 1
ATOM 688 N N . ILE A 1 87 ? 20.279 1.110 -17.264 1.00 95.88 87 ILE A N 1
ATOM 689 C CA . ILE A 1 87 ? 20.666 -0.306 -17.375 1.00 95.88 87 ILE A CA 1
ATOM 690 C C . ILE A 1 87 ? 19.500 -1.267 -17.136 1.00 95.88 87 ILE A C 1
ATOM 692 O O . ILE A 1 87 ? 19.627 -2.462 -17.390 1.00 95.88 87 ILE A O 1
ATOM 696 N N . GLY A 1 88 ? 18.350 -0.768 -16.679 1.00 94.38 88 GLY A N 1
ATOM 697 C CA . GLY A 1 88 ? 17.188 -1.614 -16.453 1.00 94.38 88 GLY A CA 1
ATOM 698 C C . GLY A 1 88 ? 15.974 -0.876 -15.912 1.00 94.38 88 GLY A C 1
ATOM 699 O O . GLY A 1 88 ? 15.928 0.354 -15.846 1.00 94.38 88 GLY A O 1
ATOM 700 N N . ARG A 1 89 ? 14.974 -1.663 -15.524 1.00 94.12 89 ARG A N 1
ATOM 701 C CA . ARG A 1 89 ? 13.780 -1.215 -14.812 1.00 94.12 89 ARG A CA 1
ATOM 702 C C . ARG A 1 89 ? 13.518 -2.156 -13.647 1.00 94.12 89 ARG A C 1
ATOM 704 O O . ARG A 1 89 ? 13.750 -3.356 -13.788 1.00 94.12 89 ARG A O 1
ATOM 711 N N . LYS A 1 90 ? 13.026 -1.613 -12.540 1.00 94.12 90 LYS A N 1
ATOM 712 C CA . LYS A 1 90 ? 12.524 -2.386 -11.404 1.00 94.12 90 LYS A CA 1
ATOM 713 C C . LYS A 1 90 ? 11.143 -1.885 -11.018 1.00 94.12 90 LYS A C 1
ATOM 715 O O . LYS A 1 90 ? 10.893 -0.683 -11.081 1.00 94.12 90 LYS A O 1
ATOM 720 N N . ASP A 1 91 ? 10.262 -2.810 -10.672 1.00 95.25 91 ASP A N 1
ATOM 721 C CA . ASP A 1 91 ? 8.991 -2.459 -10.053 1.00 95.25 91 ASP A CA 1
ATOM 722 C C . ASP A 1 91 ? 9.211 -2.270 -8.552 1.00 95.25 91 ASP A C 1
ATOM 724 O O . ASP A 1 91 ? 10.013 -2.979 -7.948 1.00 95.25 91 ASP A O 1
ATOM 728 N N . GLU A 1 92 ? 8.500 -1.314 -7.973 1.00 95.81 92 GLU A N 1
ATOM 729 C CA . GLU A 1 92 ? 8.538 -0.960 -6.557 1.00 95.81 92 GLU A CA 1
ATOM 730 C C . GLU A 1 92 ? 7.109 -0.677 -6.087 1.00 95.81 92 GLU A C 1
ATOM 732 O O . GLU A 1 92 ? 6.232 -0.319 -6.884 1.00 95.81 92 GLU A O 1
ATOM 737 N N . VAL A 1 93 ? 6.871 -0.823 -4.788 1.00 95.94 93 VAL A N 1
ATOM 738 C CA . VAL A 1 93 ? 5.596 -0.465 -4.162 1.00 95.94 93 VAL A CA 1
ATOM 739 C C . VAL A 1 93 ? 5.768 0.860 -3.442 1.00 95.94 93 VAL A C 1
ATOM 741 O O . VAL A 1 93 ? 6.576 0.973 -2.527 1.00 95.94 93 VAL A O 1
ATOM 744 N N . ALA A 1 94 ? 4.991 1.858 -3.840 1.00 96.50 94 ALA A N 1
ATOM 745 C CA . ALA A 1 94 ? 4.950 3.148 -3.175 1.00 96.50 94 ALA A CA 1
ATOM 746 C C . ALA A 1 94 ? 3.741 3.219 -2.235 1.00 96.50 94 ALA A C 1
ATOM 748 O O . ALA A 1 94 ? 2.645 2.780 -2.593 1.00 96.50 94 ALA A O 1
ATOM 749 N N . LEU A 1 95 ? 3.966 3.742 -1.027 1.00 97.31 95 LEU A N 1
ATOM 750 C CA . LEU A 1 95 ? 2.964 3.870 0.026 1.00 97.31 95 LEU A CA 1
ATOM 751 C C . LEU A 1 95 ? 2.611 5.336 0.279 1.00 97.31 95 LEU A C 1
ATOM 753 O O . LEU A 1 95 ? 3.448 6.131 0.709 1.00 97.31 95 LEU A O 1
ATOM 757 N N . ASP A 1 96 ? 1.340 5.66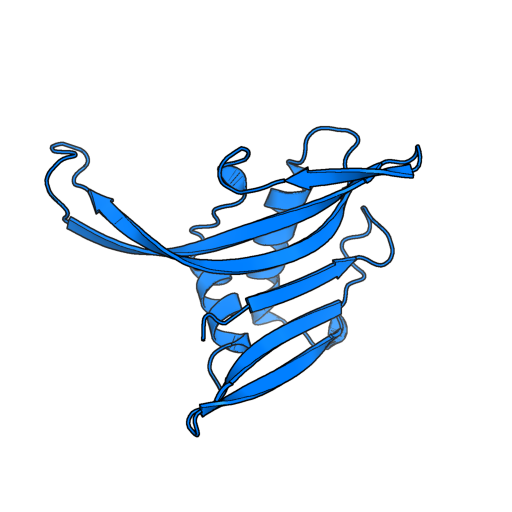4 0.112 1.00 97.19 96 ASP A N 1
ATOM 758 C CA . ASP A 1 96 ? 0.736 6.854 0.691 1.00 97.19 96 ASP A CA 1
ATOM 759 C C . ASP A 1 96 ? 0.080 6.474 2.021 1.00 97.19 96 ASP A C 1
ATOM 761 O O . ASP A 1 96 ? -0.670 5.499 2.107 1.00 97.19 96 ASP A O 1
ATOM 765 N N . VAL A 1 97 ? 0.371 7.224 3.083 1.00 97.62 97 VAL A N 1
ATOM 766 C CA . VAL A 1 97 ? 0.006 6.835 4.449 1.00 97.62 97 VAL A CA 1
ATOM 767 C C . VAL A 1 97 ? -0.720 7.971 5.148 1.00 97.62 97 VAL A C 1
ATOM 769 O O . VAL A 1 97 ? -0.166 9.043 5.391 1.00 97.62 97 VAL A O 1
ATOM 772 N N . GLU A 1 98 ? -1.958 7.719 5.547 1.00 97.50 98 GLU A N 1
ATOM 773 C CA . GLU A 1 98 ? -2.612 8.514 6.572 1.00 97.50 98 GLU A CA 1
ATOM 774 C C . GLU A 1 98 ? -2.233 7.967 7.948 1.00 97.50 98 GLU A C 1
ATOM 776 O O . GLU A 1 98 ? -2.370 6.773 8.221 1.00 97.50 98 GLU A O 1
ATOM 781 N N . ALA A 1 99 ? -1.793 8.858 8.832 1.00 96.56 99 ALA A N 1
ATOM 782 C CA . ALA A 1 99 ? -1.487 8.535 10.211 1.00 96.56 99 ALA A CA 1
ATOM 783 C C . ALA A 1 99 ? -2.213 9.464 11.184 1.00 96.56 99 ALA A C 1
ATOM 785 O O . ALA A 1 99 ? -2.485 10.638 10.900 1.00 96.56 99 ALA A O 1
ATOM 786 N N . VAL A 1 100 ? -2.479 8.929 12.369 1.00 95.81 100 VAL A N 1
ATOM 787 C CA . VAL A 1 100 ? -3.059 9.634 13.509 1.00 95.81 100 VAL A CA 1
ATOM 788 C C . VAL A 1 100 ? -2.064 9.705 14.663 1.00 95.81 100 VAL A C 1
ATOM 790 O O . VAL A 1 100 ? -1.079 8.970 14.695 1.00 95.81 100 VAL A O 1
ATOM 793 N N . ASN A 1 101 ? -2.325 10.579 15.630 1.00 93.94 101 ASN A N 1
ATOM 794 C CA . ASN A 1 101 ? -1.645 10.561 16.923 1.00 93.94 101 ASN A CA 1
ATOM 795 C C . ASN A 1 101 ? -2.662 10.521 18.075 1.00 93.94 101 ASN A C 1
ATOM 797 O O . ASN A 1 101 ? -3.858 10.745 17.875 1.00 93.94 101 ASN A O 1
ATOM 801 N N . GLU A 1 102 ? -2.185 10.290 19.298 1.00 90.56 102 GLU A N 1
ATOM 802 C CA . GLU A 1 102 ? -3.038 10.186 20.496 1.00 90.56 102 GLU A CA 1
ATOM 803 C C . GLU A 1 102 ? -3.837 11.464 20.812 1.00 90.56 102 GLU A C 1
ATOM 805 O O . GLU A 1 102 ? -4.846 11.415 21.510 1.0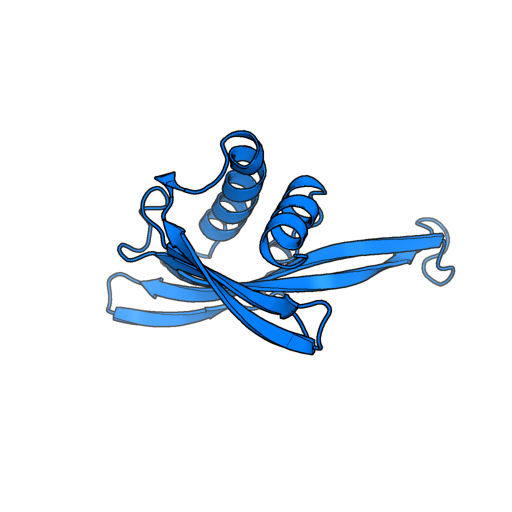0 90.56 102 GLU A O 1
ATOM 810 N N . GLN A 1 103 ? -3.418 12.617 20.281 1.00 92.88 103 GLN A N 1
ATOM 811 C CA . GLN A 1 103 ? -4.095 13.905 20.470 1.00 92.88 103 GLN A CA 1
ATOM 812 C C . GLN A 1 103 ? -5.220 14.138 19.444 1.00 92.88 103 GLN A C 1
ATOM 814 O O . GLN A 1 103 ? -5.816 15.215 19.417 1.00 92.88 103 GLN A O 1
ATOM 819 N N . GLY A 1 104 ? -5.506 13.155 18.582 1.00 89.81 104 GLY A N 1
ATOM 820 C CA . GLY A 1 104 ? -6.506 13.257 17.515 1.00 89.81 104 GLY A CA 1
ATOM 821 C C . GLY A 1 104 ? -6.019 14.011 16.274 1.00 89.81 104 GLY A C 1
ATOM 822 O O . GLY A 1 104 ? -6.818 14.329 15.392 1.00 89.81 104 GLY A O 1
ATOM 823 N N . GLY A 1 105 ? -4.719 14.306 16.186 1.00 95.44 105 GLY A N 1
ATOM 824 C CA . GLY A 1 105 ? -4.106 14.849 14.980 1.00 95.44 105 GLY A CA 1
ATOM 825 C C . GLY A 1 105 ? -4.150 13.832 13.841 1.00 95.44 105 GLY A C 1
ATOM 826 O O . GLY A 1 105 ? -4.046 12.632 14.077 1.00 95.44 105 GLY A O 1
ATOM 827 N N . ARG A 1 106 ? -4.272 14.322 12.603 1.00 96.31 106 ARG A N 1
ATOM 828 C CA . ARG A 1 106 ? -4.200 13.528 11.368 1.00 96.31 106 ARG A CA 1
ATOM 829 C C . ARG A 1 106 ? -3.191 14.149 10.419 1.00 96.31 106 ARG A C 1
ATOM 831 O O . ARG A 1 106 ? -3.178 15.371 10.251 1.00 96.31 106 ARG A O 1
ATOM 838 N N . ARG A 1 107 ? -2.363 13.318 9.795 1.00 95.69 107 ARG A N 1
ATOM 839 C CA . ARG A 1 107 ? -1.375 13.751 8.809 1.00 95.69 107 ARG A CA 1
A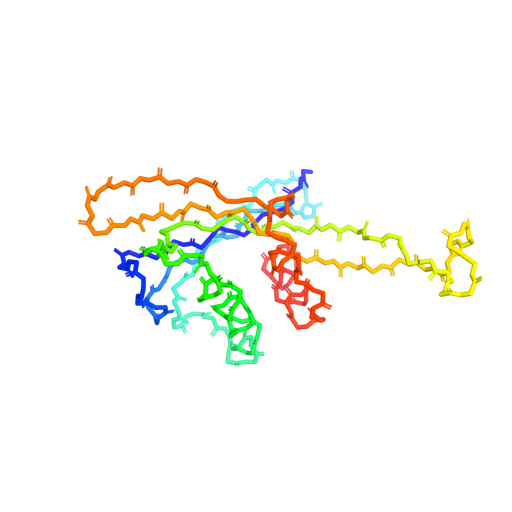TOM 840 C C . ARG A 1 107 ? -1.247 12.725 7.694 1.00 95.69 107 ARG A C 1
ATOM 842 O O . ARG A 1 107 ? -1.378 11.530 7.924 1.00 95.69 107 ARG A O 1
ATOM 849 N N . PHE A 1 108 ? -0.983 13.229 6.495 1.00 95.81 108 PHE A N 1
ATOM 850 C CA . PHE A 1 108 ? -0.707 12.423 5.318 1.00 95.81 108 PHE A CA 1
ATOM 851 C C . PHE A 1 108 ? 0.792 12.454 5.018 1.00 95.81 108 PHE A C 1
ATOM 853 O O . PHE A 1 108 ? 1.411 13.524 5.038 1.00 95.81 108 PHE A O 1
ATOM 860 N N . PHE A 1 109 ? 1.358 11.284 4.773 1.00 95.25 109 PHE A N 1
ATOM 861 C CA . PHE A 1 109 ? 2.761 11.037 4.487 1.00 95.25 109 PHE A CA 1
ATOM 862 C C . PHE A 1 109 ? 2.844 10.402 3.101 1.00 95.25 109 PHE A C 1
ATOM 864 O O . PHE A 1 109 ? 2.023 9.558 2.757 1.00 95.25 109 PHE A O 1
ATOM 871 N N . THR A 1 110 ? 3.813 10.838 2.303 1.00 95.00 110 THR A N 1
ATOM 872 C CA . THR A 1 110 ? 3.967 10.396 0.910 1.00 95.00 110 THR A CA 1
ATOM 873 C C . THR A 1 110 ? 5.416 10.000 0.654 1.00 95.00 110 THR A C 1
ATOM 875 O O . THR A 1 110 ? 6.308 10.546 1.325 1.00 95.00 110 THR A O 1
ATOM 878 N N . PRO A 1 111 ? 5.686 9.164 -0.362 1.00 94.44 111 PRO A N 1
ATOM 879 C CA . PRO A 1 111 ? 7.045 8.757 -0.719 1.00 94.44 111 PRO A CA 1
ATOM 880 C C . PRO A 1 111 ? 7.979 9.929 -1.052 1.00 94.44 111 PRO A C 1
ATOM 882 O O . PRO A 1 111 ? 9.193 9.831 -0.915 1.00 94.44 111 PRO A O 1
ATOM 885 N N . TYR A 1 112 ? 7.420 11.079 -1.448 1.00 92.00 112 TYR A N 1
ATOM 886 C CA . TYR A 1 112 ? 8.190 12.296 -1.712 1.00 92.00 112 TYR A CA 1
ATOM 887 C C . TYR A 1 112 ? 8.897 12.843 -0.462 1.00 92.00 112 TYR A C 1
ATOM 889 O O . TYR A 1 112 ? 9.972 13.431 -0.554 1.00 92.00 112 TYR A O 1
ATOM 897 N N . GLN A 1 113 ? 8.268 12.695 0.705 1.00 91.50 113 GLN A N 1
ATOM 898 C CA . GLN A 1 113 ? 8.799 13.172 1.984 1.00 91.50 113 GLN A CA 1
ATOM 899 C C . GLN A 1 113 ? 9.503 12.057 2.765 1.00 91.50 113 GLN A C 1
ATOM 901 O O . GLN A 1 113 ? 10.379 12.361 3.572 1.00 91.50 113 GLN A O 1
ATOM 906 N N . TYR A 1 114 ? 9.110 10.805 2.518 1.00 92.38 114 TYR A N 1
ATOM 907 C CA . TYR A 1 114 ? 9.551 9.611 3.234 1.00 92.38 114 TYR A CA 1
ATOM 908 C C . TYR A 1 114 ? 9.958 8.539 2.211 1.00 92.38 114 TYR A C 1
ATOM 910 O O . TYR A 1 114 ? 9.125 7.714 1.836 1.00 92.38 114 TYR A O 1
ATOM 918 N N . PRO A 1 115 ? 11.203 8.566 1.695 1.00 92.19 115 PRO A N 1
ATOM 919 C CA . PRO A 1 115 ? 11.684 7.594 0.711 1.00 92.19 115 PRO A CA 1
ATOM 920 C C . PRO A 1 115 ? 11.579 6.131 1.162 1.00 92.19 115 PRO A C 1
ATOM 922 O O . PRO A 1 115 ? 11.473 5.246 0.322 1.00 92.19 115 PRO A O 1
ATOM 925 N N . GLU A 1 116 ? 11.558 5.870 2.471 1.00 92.00 116 GLU A N 1
ATOM 926 C CA . GLU A 1 116 ? 11.285 4.558 3.072 1.00 92.00 116 GLU A CA 1
ATOM 927 C C . GLU A 1 116 ? 9.906 3.981 2.704 1.00 92.00 116 GLU A C 1
ATOM 929 O O . GLU A 1 116 ? 9.665 2.790 2.884 1.00 92.00 116 GLU A O 1
ATOM 934 N N . PHE A 1 117 ? 9.001 4.806 2.170 1.00 95.25 117 PHE A N 1
ATOM 935 C CA . PHE A 1 117 ? 7.705 4.379 1.641 1.00 95.25 117 PHE A CA 1
ATOM 936 C C . PHE A 1 117 ? 7.763 3.915 0.189 1.00 95.25 117 PHE A C 1
ATOM 938 O O . PHE A 1 117 ? 6.729 3.574 -0.379 1.00 95.25 117 PHE A O 1
ATOM 945 N N . ILE A 1 118 ? 8.953 3.882 -0.406 1.00 95.56 118 ILE A N 1
ATOM 946 C CA . ILE A 1 118 ? 9.227 3.142 -1.632 1.00 95.56 118 ILE A CA 1
ATOM 947 C C . ILE A 1 118 ? 9.863 1.817 -1.215 1.00 95.56 118 ILE A C 1
ATOM 949 O O . ILE A 1 118 ? 11.012 1.773 -0.781 1.00 95.56 118 ILE A O 1
ATOM 953 N N . ILE A 1 119 ? 9.100 0.735 -1.330 1.00 94.06 119 ILE A N 1
ATOM 954 C CA . ILE A 1 119 ? 9.538 -0.617 -0.994 1.00 94.06 119 ILE A CA 1
ATOM 955 C C . ILE A 1 119 ? 9.985 -1.306 -2.282 1.00 94.06 119 ILE A C 1
ATOM 957 O O . ILE A 1 119 ? 9.167 -1.590 -3.161 1.00 94.06 119 ILE A O 1
ATOM 961 N N . ASP A 1 120 ? 11.282 -1.590 -2.382 1.00 92.62 120 ASP A N 1
ATOM 962 C CA . ASP A 1 120 ? 11.883 -2.311 -3.509 1.00 92.62 120 ASP A CA 1
ATOM 963 C C . ASP A 1 120 ? 12.123 -3.805 -3.229 1.00 92.62 120 ASP A C 1
ATOM 965 O O . ASP A 1 120 ? 12.716 -4.503 -4.053 1.00 92.62 120 ASP A O 1
ATOM 969 N N . ASP A 1 121 ? 11.611 -4.311 -2.100 1.00 91.94 121 ASP A N 1
ATOM 970 C CA . ASP A 1 121 ? 11.588 -5.739 -1.786 1.00 91.94 121 ASP A CA 1
ATOM 971 C C . ASP A 1 121 ? 10.739 -6.495 -2.831 1.00 91.94 121 ASP A C 1
ATOM 973 O O . ASP A 1 121 ? 9.532 -6.234 -2.951 1.00 91.94 121 ASP A O 1
ATOM 977 N N . PRO A 1 122 ? 11.318 -7.466 -3.565 1.00 91.19 122 PRO A N 1
ATOM 978 C CA . PRO A 1 122 ? 10.576 -8.280 -4.523 1.00 91.19 122 PRO A CA 1
ATOM 979 C C . PRO A 1 122 ? 9.336 -8.956 -3.926 1.00 91.19 122 PRO A C 1
ATOM 981 O O . PRO A 1 122 ? 8.322 -9.064 -4.611 1.00 91.19 122 PRO A O 1
ATOM 984 N N . ALA A 1 123 ? 9.369 -9.353 -2.648 1.00 91.69 123 ALA A N 1
ATOM 985 C CA . ALA A 1 123 ? 8.221 -9.963 -1.986 1.00 91.69 123 ALA A CA 1
ATOM 986 C C . ALA A 1 123 ? 7.045 -8.984 -1.851 1.00 91.69 123 ALA A C 1
ATOM 988 O O . ALA A 1 123 ? 5.895 -9.395 -1.982 1.00 91.69 123 ALA A O 1
ATOM 989 N N . ALA A 1 124 ? 7.305 -7.690 -1.640 1.00 93.06 124 ALA A N 1
ATOM 990 C CA . ALA A 1 124 ? 6.255 -6.671 -1.598 1.00 93.06 124 ALA A CA 1
ATOM 991 C C . ALA A 1 124 ? 5.632 -6.438 -2.983 1.00 93.06 124 ALA A C 1
ATOM 993 O O . ALA A 1 124 ? 4.417 -6.273 -3.104 1.00 93.06 124 ALA A O 1
ATOM 994 N N . VAL A 1 125 ? 6.448 -6.478 -4.039 1.00 93.75 125 VAL A N 1
ATOM 995 C CA . VAL A 1 125 ? 5.972 -6.392 -5.428 1.00 93.75 125 VAL A CA 1
ATOM 996 C C . VAL A 1 125 ? 5.131 -7.614 -5.798 1.00 93.75 125 VAL A C 1
ATOM 998 O O . VAL A 1 125 ? 4.056 -7.464 -6.384 1.00 93.75 125 VAL A O 1
ATOM 1001 N N . ASP A 1 126 ? 5.590 -8.813 -5.442 1.00 93.19 126 ASP A N 1
ATOM 1002 C CA . ASP A 1 126 ? 4.863 -10.060 -5.681 1.00 93.19 126 ASP A CA 1
ATOM 1003 C C . ASP A 1 126 ? 3.551 -10.097 -4.894 1.00 93.19 126 ASP A C 1
ATOM 1005 O O . ASP A 1 126 ? 2.515 -10.458 -5.454 1.00 93.19 126 ASP A O 1
ATOM 1009 N N . PHE A 1 127 ? 3.562 -9.634 -3.641 1.00 93.62 127 PHE A N 1
ATOM 1010 C CA . PHE A 1 127 ? 2.361 -9.435 -2.833 1.00 93.62 127 PHE A CA 1
ATOM 1011 C C . PHE A 1 127 ? 1.372 -8.506 -3.525 1.00 93.62 127 PHE A C 1
ATOM 1013 O O . PHE A 1 127 ? 0.202 -8.851 -3.688 1.00 93.62 127 PHE A O 1
ATOM 1020 N N . PHE A 1 128 ? 1.838 -7.341 -3.980 1.00 95.12 128 PHE A N 1
ATOM 1021 C CA . PHE A 1 128 ? 0.987 -6.387 -4.678 1.00 95.12 128 PHE A CA 1
ATOM 1022 C C . PHE A 1 128 ? 0.329 -7.045 -5.896 1.00 95.12 128 PHE A C 1
ATOM 1024 O O . PHE A 1 128 ? -0.898 -7.086 -6.012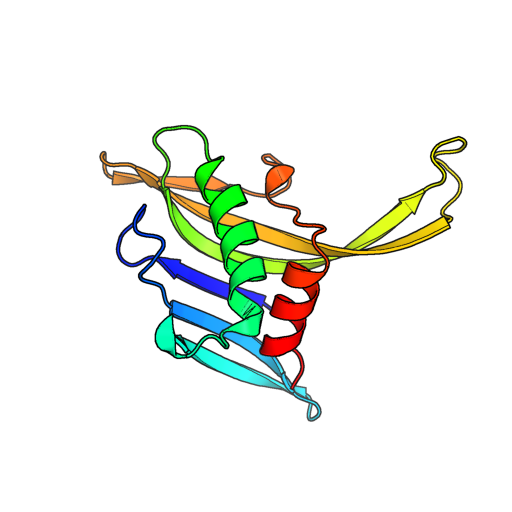 1.00 95.12 128 PHE A O 1
ATOM 1031 N N . LYS A 1 129 ? 1.148 -7.660 -6.756 1.00 93.88 129 LYS A N 1
ATOM 1032 C CA . LYS A 1 129 ? 0.695 -8.333 -7.978 1.00 93.88 129 LYS A CA 1
ATOM 1033 C C . LYS A 1 129 ? -0.253 -9.492 -7.689 1.00 93.88 129 LYS A C 1
ATOM 1035 O O . LYS A 1 129 ? -1.206 -9.663 -8.447 1.00 93.88 129 LYS A O 1
ATOM 1040 N N . HIS A 1 130 ? -0.038 -10.243 -6.608 1.00 92.94 130 HIS A N 1
ATOM 1041 C CA . HIS A 1 130 ? -0.906 -11.345 -6.199 1.00 92.94 130 HIS A CA 1
ATOM 1042 C C . HIS A 1 130 ? -2.358 -10.893 -6.018 1.00 92.94 130 HIS A C 1
ATOM 1044 O O . HIS A 1 130 ? -3.277 -11.611 -6.421 1.00 92.94 130 HIS A O 1
ATOM 1050 N N . PHE A 1 131 ? -2.577 -9.719 -5.424 1.00 94.06 131 PHE A N 1
ATOM 1051 C CA . PHE A 1 131 ? -3.917 -9.204 -5.145 1.00 94.06 131 PHE A CA 1
ATOM 1052 C C . PHE A 1 131 ? -4.509 -8.371 -6.283 1.00 94.06 131 PHE A C 1
ATOM 1054 O O . PHE A 1 131 ? -5.729 -8.274 -6.370 1.00 94.06 131 PHE A O 1
ATOM 1061 N N . THR A 1 132 ? -3.682 -7.792 -7.155 1.00 94.69 132 THR A N 1
ATOM 1062 C CA . THR A 1 132 ? -4.151 -6.860 -8.194 1.00 94.69 132 THR A CA 1
ATOM 1063 C C . THR A 1 132 ? -4.118 -7.407 -9.617 1.00 94.69 132 THR A C 1
ATOM 1065 O O . THR A 1 132 ? -4.478 -6.690 -10.548 1.00 94.69 132 THR A O 1
ATOM 1068 N N . THR A 1 133 ? -3.646 -8.637 -9.811 1.00 89.31 133 THR A N 1
ATOM 1069 C CA . THR A 1 133 ? -3.544 -9.271 -11.132 1.00 89.31 133 THR A CA 1
ATOM 1070 C C . THR A 1 133 ? -4.308 -10.585 -11.076 1.00 89.31 133 THR A C 1
ATOM 1072 O O . THR A 1 133 ? -3.772 -11.600 -10.625 1.00 89.31 133 THR A O 1
ATOM 1075 N N . LYS A 1 134 ? -5.587 -10.539 -11.450 1.00 80.94 134 LYS A N 1
ATOM 1076 C CA . LYS A 1 134 ? -6.491 -11.691 -11.480 1.00 80.94 134 LYS A CA 1
ATOM 1077 C C . LYS A 1 134 ? -7.137 -11.824 -12.848 1.00 80.94 134 LYS A C 1
ATOM 1079 O O . LYS A 1 134 ? -7.363 -10.769 -13.484 1.00 80.94 134 LYS A O 1
#

Radius of gyration: 15.84 Å; chains: 1; bounding box: 44×32×40 Å

Secondary structure (DSSP, 8-state):
---EEEEE-SSTT-TTS-EEEEEEE-TTSPEEEEEEEGGGS-GGGHHHHHHHHHHHHTSPTT-EEEEEEEEEEEEEEE-SS-TTSEEEEEEEEEEEEEEE-TTS-EEEE-TTT-GGGEE--HHHHHHHHHHH--

Sequence (134 aa):
MNAEIQIQFPRPGEWGEFTLTAVYQDEEGYTRIDRYTQDEIPADQTPAMQAVVAALVGLAEPWQASQVWAHLMTATVYNEDDPYTPIGRKDEVALDVEAVNEQGGRRFFTPYQYPEFIIDDPAAVDFFKHFTTK

Foldseek 3Di:
DFKKKKWFDPDFPPLQWIKIWTWAAAPVGDTDIDIDTSVRDDPLLVVLSVLVVVLQVPPDPPKTFGMKMKTKDKDFDADPVGRVHTDGIAIWIAIWTWIAGPVGDIDIDGCVRRVSRTGRPVSNVVSNCVRHYD

pLDDT: mean 92.21, std 5.3, range [57.25, 98.0]

Organism: NCBI:txid239935